Protein AF-A0A0J9T8R4-F1 (afdb_monomer_lite)

Foldsee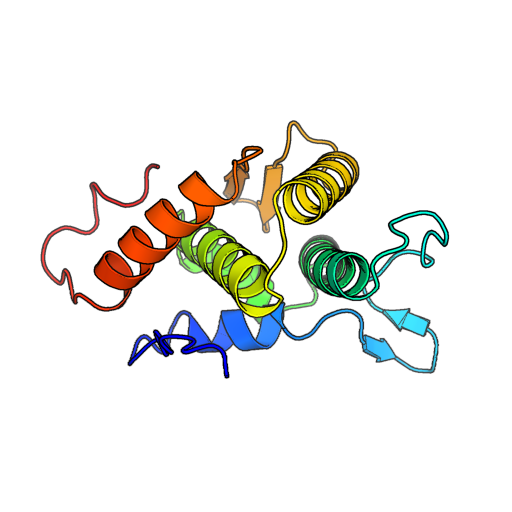k 3Di:
DDPDPPLPPDDDVLLVLVLVLLLPFFDCDVNNRPQADPQPPPLDPDPLLSSNLRSLSSLLSCQVVVVDPSSLCLVVVALVSLVSVLLSSLVSCVVVPDAQVSLQSSQVSQCVVCVPQQWRDGPDHHIRHDDRDGNVVSVVVNVVSSVVSNPPCVDDPDPPRPD

Secondary structure (DSSP, 8-state):
----------S-HHHHHHHHHHH---EEETTEEETS-S--TTS-S-HHHHHHHHHHHHHHHHHHHT--HHHHGGGGGTHHHHHHHHHHHHHHHHHHT--HHHHHHHHHHHHHHH-SSSEEEETTTEEEE-----HHHHHHHHHHHHHHHHS--TT-TTSSTT-

Structure (mmCIF, N/CA/C/O backbone):
data_AF-A0A0J9T8R4-F1
#
_entry.id   AF-A0A0J9T8R4-F1
#
loop_
_atom_site.group_PDB
_atom_site.id
_atom_site.type_symbol
_atom_site.label_atom_id
_atom_site.label_alt_id
_atom_site.label_comp_id
_atom_site.label_asym_id
_atom_site.label_entity_id
_atom_site.label_seq_id
_atom_site.pdbx_PDB_ins_code
_atom_site.Cartn_x
_atom_site.Cartn_y
_atom_site.Cartn_z
_atom_site.occupancy
_atom_site.B_iso_or_equiv
_atom_site.auth_seq_id
_atom_site.auth_comp_id
_atom_site.auth_asym_id
_atom_site.auth_atom_id
_atom_site.pdbx_PDB_model_num
ATOM 1 N N . MET A 1 1 ? -23.347 -15.265 -5.075 1.00 30.41 1 MET A N 1
ATOM 2 C CA . MET A 1 1 ? -22.562 -15.344 -6.324 1.00 30.41 1 MET A CA 1
ATOM 3 C C . MET A 1 1 ? -22.215 -13.913 -6.726 1.00 30.41 1 MET A C 1
ATOM 5 O O . MET A 1 1 ? -23.058 -13.220 -7.278 1.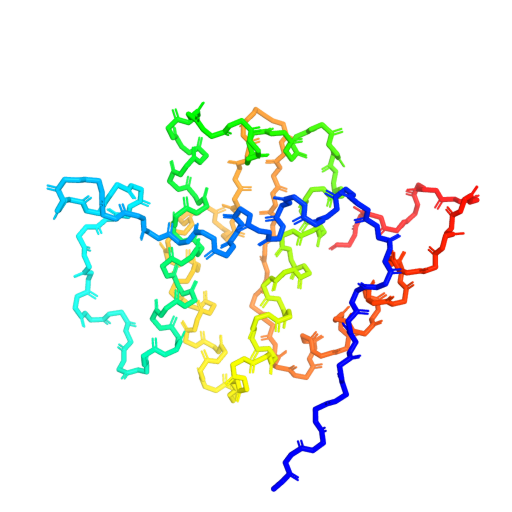00 30.41 1 MET A O 1
ATOM 9 N N . LYS A 1 2 ? -21.058 -13.403 -6.284 1.00 32.62 2 LYS A N 1
ATOM 10 C CA . LYS A 1 2 ? -20.607 -12.041 -6.608 1.00 32.62 2 LYS A CA 1
ATOM 11 C C . LYS A 1 2 ? -19.979 -12.094 -8.000 1.00 32.62 2 LYS A C 1
ATOM 13 O O . LYS A 1 2 ? -18.991 -12.795 -8.188 1.00 32.62 2 LYS A O 1
ATOM 18 N N . HIS A 1 3 ? -20.565 -11.393 -8.966 1.00 28.69 3 HIS A N 1
ATOM 19 C CA . HIS A 1 3 ? -19.907 -11.122 -10.240 1.00 28.69 3 HIS A CA 1
ATOM 20 C C . HIS A 1 3 ? -18.756 -10.144 -9.978 1.00 28.69 3 HIS A C 1
ATOM 22 O O . HIS A 1 3 ? -18.951 -8.932 -9.981 1.00 28.69 3 HIS A O 1
ATOM 28 N N . ILE A 1 4 ? -17.572 -10.677 -9.679 1.00 38.75 4 ILE A N 1
ATOM 29 C CA . ILE A 1 4 ? -16.332 -9.905 -9.667 1.00 38.75 4 ILE A CA 1
ATOM 30 C C . ILE A 1 4 ? -15.885 -9.844 -11.123 1.00 38.75 4 ILE A C 1
ATOM 32 O O . ILE A 1 4 ? -15.525 -10.859 -11.719 1.00 38.75 4 ILE A O 1
ATOM 36 N N . ASN A 1 5 ? -16.000 -8.663 -11.722 1.00 37.97 5 ASN A N 1
ATOM 37 C CA . ASN A 1 5 ? -15.428 -8.403 -13.030 1.00 37.97 5 ASN A CA 1
ATOM 38 C C . ASN A 1 5 ? -13.906 -8.468 -12.848 1.00 37.97 5 ASN A C 1
ATOM 40 O O . ASN A 1 5 ? -13.314 -7.553 -12.280 1.00 37.97 5 ASN A O 1
ATOM 44 N N . TYR A 1 6 ? -13.297 -9.584 -13.250 1.00 42.84 6 TYR A N 1
ATOM 45 C CA . TYR A 1 6 ? -11.850 -9.713 -13.347 1.00 42.84 6 TYR A CA 1
ATOM 46 C C . TYR A 1 6 ? -11.373 -8.724 -14.412 1.00 42.84 6 TYR A C 1
ATOM 48 O O . TYR A 1 6 ? -11.264 -9.066 -15.590 1.00 42.84 6 TYR A O 1
ATOM 56 N N . TYR A 1 7 ? -11.038 -7.500 -14.012 1.00 43.91 7 TYR A N 1
ATOM 57 C CA . TYR A 1 7 ? -10.044 -6.728 -14.748 1.00 43.91 7 TYR A CA 1
ATOM 58 C C . TYR A 1 7 ? -8.682 -7.353 -14.443 1.00 43.91 7 TYR A C 1
ATOM 60 O O . TYR A 1 7 ? -7.844 -6.807 -13.738 1.00 43.91 7 TYR A O 1
ATOM 68 N N . THR A 1 8 ? -8.495 -8.573 -14.955 1.00 53.66 8 THR A N 1
ATOM 69 C CA . THR A 1 8 ? -7.185 -9.183 -15.141 1.00 53.66 8 THR A CA 1
ATOM 70 C C . THR A 1 8 ? -6.415 -8.245 -16.039 1.00 53.66 8 THR A C 1
ATOM 72 O O . THR A 1 8 ? -6.701 -8.158 -17.236 1.00 53.66 8 THR A O 1
ATOM 75 N N . PHE A 1 9 ? -5.477 -7.538 -15.429 1.00 59.38 9 PHE A N 1
ATOM 76 C CA . PHE A 1 9 ? -4.349 -6.914 -16.077 1.00 59.38 9 PHE A CA 1
ATOM 77 C C . PHE A 1 9 ? -3.911 -7.730 -17.305 1.00 59.38 9 PHE A C 1
ATOM 79 O O . PHE A 1 9 ? -3.342 -8.817 -17.184 1.00 59.38 9 PHE A O 1
ATOM 86 N N . LYS A 1 10 ? -4.251 -7.261 -18.508 1.00 54.75 10 LYS A N 1
ATOM 87 C CA . LYS A 1 10 ? -3.908 -7.949 -19.751 1.00 54.75 10 LYS A CA 1
ATOM 88 C C . LYS A 1 10 ? -2.761 -7.174 -20.388 1.00 54.75 10 LYS A C 1
ATOM 90 O O . LYS A 1 10 ? -2.994 -6.302 -21.211 1.00 54.75 10 LYS A O 1
ATOM 95 N N . LYS A 1 11 ? -1.535 -7.622 -20.079 1.00 53.94 11 LYS A N 1
ATOM 96 C CA . LYS A 1 11 ? -0.283 -7.386 -20.831 1.00 53.94 11 LYS A CA 1
ATOM 97 C C . LYS A 1 11 ? 0.484 -6.078 -20.580 1.00 53.94 11 LYS A C 1
ATOM 99 O O . LYS A 1 11 ? 0.796 -5.363 -21.527 1.00 53.94 11 LYS A O 1
ATOM 104 N N . ASN A 1 12 ? 0.958 -5.834 -19.364 1.00 66.00 12 ASN A N 1
ATOM 105 C CA . ASN A 1 12 ? 2.164 -5.013 -19.193 1.00 66.00 12 ASN A CA 1
ATOM 106 C C . ASN A 1 12 ? 3.213 -5.754 -18.307 1.00 66.00 12 ASN A C 1
ATOM 108 O O . ASN A 1 12 ? 3.162 -5.755 -17.077 1.00 66.00 12 ASN A O 1
ATOM 112 N N . PRO A 1 13 ? 4.207 -6.418 -18.922 1.00 69.31 13 PRO A N 1
ATOM 113 C CA . PRO A 1 13 ? 5.163 -7.255 -18.188 1.00 69.31 13 PRO A CA 1
ATOM 114 C C . PRO A 1 13 ? 6.009 -6.466 -17.172 1.00 69.31 13 PRO A C 1
ATOM 116 O O . PRO A 1 13 ? 6.673 -7.057 -16.323 1.00 69.31 13 PRO A O 1
ATOM 119 N N . HIS A 1 14 ? 6.004 -5.127 -17.224 1.00 72.31 14 HIS A N 1
ATOM 120 C CA . HIS A 1 14 ? 6.723 -4.313 -16.251 1.00 72.31 14 HIS A CA 1
ATOM 121 C C . HIS A 1 14 ? 6.051 -4.270 -14.884 1.00 72.31 14 HIS A C 1
ATOM 123 O O . HIS A 1 14 ? 6.785 -4.213 -13.904 1.00 72.31 14 HIS A O 1
ATOM 129 N N . ILE A 1 15 ? 4.715 -4.294 -14.795 1.00 81.44 15 ILE A N 1
ATOM 130 C CA . ILE A 1 15 ? 4.038 -4.293 -13.488 1.00 81.44 15 ILE A CA 1
ATOM 131 C C . ILE A 1 15 ? 3.971 -5.693 -12.880 1.00 81.44 15 ILE A C 1
ATOM 133 O O . ILE A 1 15 ? 3.991 -5.800 -11.665 1.00 81.44 15 ILE A O 1
ATOM 137 N N . GLU A 1 16 ? 3.920 -6.744 -13.705 1.00 83.62 16 GLU A N 1
ATOM 138 C CA . GLU A 1 16 ? 3.735 -8.136 -13.268 1.00 83.62 16 GLU A CA 1
ATOM 139 C C . GLU A 1 16 ? 4.786 -8.537 -12.230 1.00 83.62 16 GLU A C 1
ATOM 141 O O . GLU A 1 16 ? 4.437 -8.891 -11.109 1.00 83.62 16 GLU A O 1
ATOM 146 N N . LYS A 1 17 ? 6.071 -8.308 -12.537 1.00 86.19 17 LYS A N 1
ATOM 147 C CA . LYS A 1 17 ? 7.173 -8.571 -11.597 1.00 86.19 17 LYS A CA 1
ATOM 148 C C . LYS A 1 17 ? 7.031 -7.836 -10.258 1.00 86.19 17 LYS A C 1
ATOM 150 O O . LYS A 1 17 ? 7.460 -8.345 -9.231 1.00 86.19 17 LYS A O 1
ATOM 155 N N . PHE A 1 18 ? 6.475 -6.622 -10.267 1.00 89.56 18 PHE A N 1
ATOM 156 C CA . PHE A 1 18 ? 6.274 -5.845 -9.046 1.00 89.56 18 PHE A CA 1
ATOM 157 C C . PHE A 1 18 ? 5.065 -6.361 -8.284 1.00 89.56 18 PHE A C 1
ATOM 159 O O . PHE A 1 18 ? 5.113 -6.454 -7.070 1.00 89.56 18 PHE A O 1
ATOM 166 N N . TYR A 1 19 ? 4.002 -6.715 -8.999 1.00 90.25 19 TYR A N 1
ATOM 167 C CA . TYR A 1 19 ? 2.779 -7.254 -8.432 1.00 90.25 19 TYR A CA 1
ATOM 168 C C . TYR A 1 19 ? 3.057 -8.560 -7.673 1.00 90.25 19 TYR A C 1
ATOM 170 O O . TYR A 1 19 ? 2.613 -8.709 -6.536 1.00 90.25 19 TYR A O 1
ATOM 178 N N . ASP A 1 20 ? 3.855 -9.454 -8.259 1.00 88.31 20 ASP A N 1
ATOM 179 C CA . ASP A 1 20 ? 4.318 -10.681 -7.602 1.00 88.31 20 ASP A CA 1
ATOM 180 C C . ASP A 1 20 ? 5.133 -10.363 -6.344 1.00 88.31 20 ASP A C 1
ATOM 182 O O . ASP A 1 20 ? 4.855 -10.887 -5.268 1.00 88.31 20 ASP A O 1
ATOM 186 N N . GLU A 1 21 ? 6.088 -9.436 -6.445 1.00 89.38 21 GLU A N 1
ATOM 187 C CA . GLU A 1 21 ? 6.923 -9.038 -5.312 1.00 89.38 21 GLU A CA 1
ATOM 188 C C . GLU A 1 21 ? 6.141 -8.352 -4.182 1.00 89.38 21 GLU A C 1
ATOM 190 O O . GLU A 1 21 ? 6.438 -8.558 -3.009 1.00 89.38 21 GLU A O 1
ATOM 195 N N . PHE A 1 22 ? 5.132 -7.547 -4.509 1.00 91.25 22 PHE A N 1
ATOM 196 C CA . PHE A 1 22 ? 4.260 -6.906 -3.525 1.00 91.25 22 PHE A CA 1
ATOM 197 C C . PHE A 1 22 ? 3.340 -7.918 -2.837 1.00 91.25 22 PHE A C 1
ATOM 199 O O . PHE A 1 22 ? 3.024 -7.775 -1.656 1.00 91.25 22 PHE A O 1
ATOM 206 N N . ASN A 1 23 ? 2.920 -8.959 -3.561 1.00 89.94 23 ASN A N 1
ATOM 207 C CA . ASN A 1 23 ? 2.163 -10.067 -2.988 1.00 89.94 23 ASN A CA 1
ATOM 208 C C . ASN A 1 23 ? 3.021 -10.947 -2.077 1.00 89.94 23 ASN A C 1
ATOM 210 O O . ASN A 1 23 ? 2.478 -11.531 -1.134 1.00 89.94 23 ASN A O 1
ATOM 214 N N . HIS A 1 24 ? 4.336 -11.011 -2.315 1.00 84.69 24 HIS A N 1
ATOM 215 C CA . HIS A 1 24 ? 5.287 -11.566 -1.359 1.00 84.69 24 HIS A CA 1
ATOM 216 C C . HIS A 1 24 ? 5.341 -10.665 -0.118 1.00 84.69 24 HIS A C 1
ATOM 218 O O . HIS A 1 24 ? 6.101 -9.697 -0.041 1.00 84.69 24 HIS A O 1
ATOM 224 N N . GLY A 1 25 ? 4.494 -10.990 0.860 1.00 78.69 25 GLY A N 1
ATOM 225 C CA . GLY A 1 25 ? 4.437 -10.322 2.155 1.00 78.69 25 GLY A CA 1
ATOM 226 C C . GLY A 1 25 ? 5.640 -10.654 3.037 1.00 78.69 25 GLY A C 1
ATOM 227 O O . GLY A 1 25 ? 6.787 -10.668 2.589 1.00 78.69 25 GLY A O 1
ATOM 228 N N . CYS A 1 26 ? 5.384 -10.884 4.319 1.00 74.62 26 CYS A N 1
ATOM 229 C CA . CYS A 1 26 ? 6.404 -11.326 5.259 1.00 74.62 26 CYS A CA 1
ATOM 230 C C . CYS A 1 26 ? 6.780 -12.788 4.979 1.00 74.62 26 CYS A C 1
ATOM 232 O O . CYS A 1 26 ? 5.926 -13.667 5.108 1.00 74.62 26 CYS A O 1
ATOM 234 N N . GLU A 1 27 ? 8.035 -13.075 4.633 1.00 61.53 27 GLU A N 1
ATOM 235 C CA . GLU A 1 27 ? 8.510 -14.459 4.574 1.00 61.53 27 GLU A CA 1
ATOM 236 C C . GLU A 1 27 ? 9.140 -14.854 5.915 1.00 61.53 27 GLU A C 1
ATOM 238 O O . GLU A 1 27 ? 10.047 -14.170 6.402 1.00 61.53 27 GLU A O 1
ATOM 243 N N . PRO A 1 28 ? 8.714 -15.968 6.535 1.00 51.25 28 PRO A N 1
ATOM 244 C CA . PRO A 1 28 ? 9.436 -16.529 7.659 1.00 51.25 28 PRO A CA 1
ATOM 245 C C . PRO A 1 28 ? 10.723 -17.184 7.149 1.00 51.25 28 PRO A C 1
ATOM 247 O O . PRO A 1 28 ? 10.724 -18.338 6.720 1.00 51.25 28 PRO A O 1
ATOM 250 N N . VAL A 1 29 ? 11.847 -16.479 7.236 1.00 47.53 29 VAL A N 1
ATOM 251 C CA . VAL A 1 29 ? 13.164 -17.081 7.026 1.00 47.53 29 VAL A CA 1
ATOM 252 C C . VAL A 1 29 ? 13.607 -17.676 8.358 1.00 47.53 29 VAL A C 1
ATOM 254 O O . VAL A 1 29 ? 13.809 -16.976 9.346 1.00 47.53 29 VAL A O 1
ATOM 257 N N . HIS A 1 30 ? 13.696 -19.007 8.410 1.00 46.72 30 HIS A N 1
ATOM 258 C CA . HIS A 1 30 ? 14.057 -19.756 9.622 1.00 46.72 30 HIS A CA 1
ATOM 259 C C . HIS A 1 30 ? 13.152 -19.477 10.841 1.00 46.72 30 HIS A C 1
ATOM 261 O O . HIS A 1 30 ? 13.614 -19.484 11.979 1.00 46.72 30 HIS A O 1
ATOM 267 N N . GLY A 1 31 ? 11.854 -19.247 10.614 1.00 48.09 31 GLY A N 1
ATOM 268 C CA . GLY A 1 31 ? 10.879 -19.011 11.688 1.00 48.09 31 GLY A CA 1
ATOM 269 C C . GLY A 1 31 ? 10.890 -17.591 12.264 1.00 48.09 31 GLY A C 1
ATOM 270 O O . GLY A 1 31 ? 10.085 -17.297 13.143 1.00 48.09 31 GLY A O 1
ATOM 271 N N . VAL A 1 32 ? 11.746 -16.706 11.746 1.00 50.91 32 VAL A N 1
ATOM 272 C CA . VAL A 1 32 ? 11.691 -15.263 11.990 1.00 50.91 32 VAL A CA 1
ATOM 273 C C . VAL A 1 32 ? 11.087 -14.619 10.754 1.00 50.91 32 VAL A C 1
ATOM 275 O O . VAL A 1 32 ? 11.535 -14.872 9.639 1.00 50.91 32 VAL A O 1
ATOM 278 N N . SER A 1 33 ? 10.054 -13.804 10.944 1.00 57.66 33 SER A N 1
ATOM 279 C CA . SER A 1 33 ? 9.467 -13.012 9.869 1.00 57.66 33 SER A CA 1
ATOM 280 C C . SER A 1 33 ? 10.499 -11.995 9.376 1.00 57.66 33 SER A C 1
ATOM 282 O O . SER A 1 33 ? 10.638 -10.915 9.950 1.00 57.66 33 SER A O 1
ATOM 284 N N . GLN A 1 34 ? 11.266 -12.339 8.342 1.00 59.34 34 GLN A N 1
ATOM 285 C CA . GLN A 1 34 ? 12.176 -11.386 7.730 1.00 59.34 34 GLN A CA 1
ATOM 286 C C . GLN A 1 34 ? 11.313 -10.340 7.019 1.00 59.34 34 GLN A C 1
ATOM 288 O O . GLN A 1 34 ? 10.324 -10.671 6.367 1.00 59.34 34 GLN A O 1
ATOM 293 N N . TYR A 1 35 ? 11.688 -9.072 7.170 1.00 62.59 35 TYR A N 1
ATOM 294 C CA . TYR A 1 35 ? 11.014 -7.919 6.569 1.00 62.59 35 TYR A CA 1
ATOM 295 C C . TYR A 1 35 ? 9.707 -7.444 7.218 1.00 62.59 35 TYR A C 1
ATOM 297 O O . TYR A 1 35 ? 9.080 -6.536 6.679 1.00 62.59 35 TYR A O 1
ATOM 305 N N . CYS A 1 36 ? 9.327 -7.960 8.387 1.00 67.25 36 CYS A N 1
ATOM 306 C CA . CYS A 1 36 ? 8.222 -7.385 9.161 1.00 67.25 36 CYS A CA 1
ATOM 307 C C . CYS A 1 36 ? 8.631 -7.198 10.618 1.00 67.25 36 CYS A C 1
ATOM 309 O O . CYS A 1 36 ? 9.455 -7.956 11.137 1.00 67.25 36 CYS A O 1
ATOM 311 N N . SER A 1 37 ? 8.092 -6.162 11.260 1.00 64.06 37 SER A N 1
ATOM 312 C CA . SER A 1 37 ? 8.249 -5.964 12.702 1.00 64.06 37 SER A CA 1
ATOM 313 C C . SER A 1 37 ? 7.624 -7.139 13.458 1.00 64.06 37 SER A C 1
ATOM 315 O O . SER A 1 37 ? 6.874 -7.932 12.882 1.00 64.06 37 SER A O 1
ATOM 317 N N . GLU A 1 38 ? 7.867 -7.241 14.770 1.00 57.78 38 GLU A N 1
ATOM 318 C CA . GLU A 1 38 ? 7.005 -8.081 15.608 1.00 57.78 38 GLU A CA 1
ATOM 319 C C . GLU A 1 38 ? 5.539 -7.717 15.339 1.00 57.78 38 GLU A C 1
ATOM 321 O O . GLU A 1 38 ? 5.167 -6.541 15.331 1.00 57.78 38 GLU A O 1
ATOM 326 N N . ILE A 1 39 ? 4.734 -8.745 15.054 1.00 54.50 39 ILE A N 1
ATOM 327 C CA . ILE A 1 39 ? 3.302 -8.642 14.780 1.00 54.50 39 ILE A CA 1
ATOM 328 C C . ILE A 1 39 ? 2.678 -7.887 15.952 1.00 54.50 39 ILE A C 1
ATOM 330 O O . ILE A 1 39 ? 2.461 -8.462 17.014 1.00 54.50 39 ILE A O 1
ATOM 334 N N . LEU A 1 40 ? 2.383 -6.602 15.763 1.00 57.34 40 LEU A N 1
ATOM 335 C CA . LEU A 1 40 ? 1.589 -5.841 16.715 1.00 57.34 40 LEU A CA 1
ATOM 336 C C . LEU A 1 40 ? 0.220 -6.542 16.786 1.00 57.34 40 LEU A C 1
ATOM 338 O O . LEU A 1 40 ? -0.578 -6.494 15.847 1.00 57.34 40 LEU A O 1
ATOM 342 N N . GLU A 1 41 ? -0.036 -7.274 17.871 1.00 54.03 41 GLU A N 1
ATOM 343 C CA . GLU A 1 41 ? -1.278 -8.038 18.063 1.00 54.03 41 GLU A CA 1
ATOM 344 C C . GLU A 1 41 ? -2.530 -7.140 17.982 1.00 54.03 41 GLU A C 1
ATOM 346 O O . GLU A 1 41 ? -3.618 -7.629 17.690 1.00 54.03 41 GLU A O 1
ATOM 351 N N . GLU A 1 42 ? -2.355 -5.821 18.116 1.00 60.44 42 GLU A N 1
ATOM 352 C CA . GLU A 1 42 ? -3.395 -4.785 18.115 1.00 60.44 42 GLU A CA 1
ATOM 353 C C . GLU A 1 42 ? -3.651 -4.094 16.756 1.00 60.44 42 GLU A C 1
ATOM 355 O O . GLU A 1 42 ? -4.389 -3.113 16.705 1.00 60.44 42 GLU A O 1
ATOM 360 N N . VAL A 1 43 ? -3.060 -4.551 15.645 1.00 63.69 43 VAL A N 1
ATOM 361 C CA . VAL A 1 43 ? -3.154 -3.841 14.344 1.00 63.69 43 VAL A CA 1
ATOM 362 C C . VAL A 1 43 ? -4.589 -3.783 13.813 1.00 63.69 43 VAL A C 1
ATOM 364 O O . VAL A 1 43 ? -5.077 -2.715 13.468 1.00 63.69 43 VAL A O 1
ATOM 367 N N . SER A 1 44 ? -5.288 -4.914 13.751 1.00 67.00 44 SER A N 1
ATOM 368 C CA . SER A 1 44 ? -6.702 -4.981 13.367 1.00 67.00 44 SER A CA 1
ATOM 369 C C . SER A 1 44 ? -7.289 -6.319 13.805 1.00 67.00 44 SER A C 1
ATOM 371 O O . SER A 1 44 ? -6.582 -7.329 13.856 1.00 67.00 44 SER A O 1
ATOM 373 N N . THR A 1 45 ? -8.588 -6.341 14.096 1.00 73.38 45 THR A N 1
ATOM 374 C CA . THR A 1 45 ? -9.339 -7.581 14.336 1.00 73.38 45 THR A CA 1
ATOM 375 C C . THR A 1 45 ? -9.757 -8.271 13.035 1.00 73.38 45 THR A C 1
ATOM 377 O O . THR A 1 45 ? -10.112 -9.449 13.067 1.00 73.38 45 THR A O 1
ATOM 380 N N . ASN A 1 46 ? -9.695 -7.575 11.893 1.00 88.56 46 ASN A N 1
ATOM 381 C CA . ASN A 1 46 ? -9.954 -8.151 10.578 1.00 88.56 46 ASN A CA 1
ATOM 382 C C . ASN A 1 46 ? -8.667 -8.795 10.020 1.00 88.56 46 ASN A C 1
ATOM 384 O O . ASN A 1 46 ? -7.635 -8.134 9.873 1.00 88.56 46 ASN A O 1
ATOM 388 N N . SER A 1 47 ? -8.733 -10.093 9.705 1.00 87.75 47 SER A N 1
ATOM 389 C CA . SER A 1 47 ? -7.598 -10.876 9.196 1.00 87.75 47 SER A CA 1
ATOM 390 C C . SER A 1 47 ? -7.064 -10.374 7.861 1.00 87.75 47 SER A C 1
ATOM 392 O O . SER A 1 47 ? -5.854 -10.370 7.658 1.00 87.75 47 SER A O 1
ATOM 394 N N . ASP A 1 48 ? -7.947 -9.927 6.975 1.00 91.62 48 ASP A N 1
ATOM 395 C CA . ASP A 1 48 ? -7.608 -9.537 5.610 1.00 91.62 48 ASP A CA 1
ATOM 396 C C . ASP A 1 48 ? -6.971 -8.140 5.604 1.00 91.62 48 ASP A C 1
ATOM 398 O O . ASP A 1 48 ? -5.975 -7.906 4.918 1.00 91.62 48 ASP A O 1
ATOM 402 N N . VAL A 1 49 ? -7.475 -7.223 6.444 1.00 91.88 49 VAL A N 1
ATOM 403 C CA . VAL A 1 49 ? -6.827 -5.923 6.708 1.00 91.88 49 VAL A CA 1
ATOM 404 C C . VAL A 1 49 ? -5.421 -6.144 7.257 1.00 91.88 49 VAL A C 1
ATOM 406 O O . VAL A 1 49 ? -4.470 -5.507 6.801 1.00 91.88 49 VAL A O 1
ATOM 409 N N . LYS A 1 50 ? -5.272 -7.080 8.200 1.00 87.56 50 LYS A N 1
ATOM 410 C CA . LYS A 1 50 ? -3.978 -7.441 8.785 1.00 87.56 50 LYS A CA 1
ATOM 411 C C . LYS A 1 50 ? -3.032 -8.053 7.744 1.00 87.56 50 LYS A C 1
ATOM 413 O O . LYS A 1 50 ? -1.861 -7.685 7.704 1.00 87.56 50 LYS A O 1
ATOM 418 N N . GLU A 1 51 ? -3.524 -8.937 6.879 1.00 88.75 51 GLU A N 1
ATOM 419 C CA . GLU A 1 51 ? -2.730 -9.531 5.798 1.00 88.75 51 GLU A CA 1
ATOM 420 C C . GLU A 1 51 ? -2.217 -8.461 4.824 1.00 88.75 51 GLU A C 1
ATOM 422 O O . GLU A 1 51 ? -1.021 -8.417 4.524 1.00 88.75 51 GLU A O 1
ATOM 427 N N . LEU A 1 52 ? -3.094 -7.566 4.359 1.00 92.56 52 LEU A N 1
ATOM 428 C CA . LEU A 1 52 ? -2.699 -6.508 3.432 1.00 92.56 52 LEU A CA 1
ATOM 429 C C . LEU A 1 52 ? -1.742 -5.505 4.088 1.00 92.56 52 LEU A C 1
ATOM 431 O O . LEU A 1 52 ? -0.764 -5.101 3.460 1.00 92.56 52 LEU A O 1
ATOM 435 N N . TYR A 1 53 ? -1.958 -5.159 5.358 1.00 90.00 53 TYR A N 1
ATOM 436 C CA . TYR A 1 53 ? -1.020 -4.345 6.133 1.00 90.00 53 TYR A CA 1
ATOM 437 C C . TYR A 1 53 ? 0.395 -4.943 6.132 1.00 90.00 53 TYR A C 1
ATOM 439 O O . TYR A 1 53 ? 1.358 -4.238 5.829 1.00 90.00 53 TYR A O 1
ATOM 447 N N . TYR A 1 54 ? 0.532 -6.248 6.379 1.00 87.12 54 TYR A N 1
ATOM 448 C CA . TYR A 1 54 ? 1.837 -6.913 6.389 1.00 87.12 54 TYR A CA 1
ATOM 449 C C . TYR A 1 54 ? 2.520 -6.964 5.025 1.00 87.12 54 TYR A C 1
ATOM 451 O O . TYR A 1 54 ? 3.745 -6.873 4.944 1.00 87.12 54 TYR A O 1
ATOM 459 N N . LYS A 1 55 ? 1.757 -7.061 3.932 1.00 90.75 55 LYS A N 1
ATOM 460 C CA . LYS A 1 55 ? 2.329 -6.940 2.582 1.00 90.75 55 LYS A CA 1
ATOM 461 C C . LYS A 1 55 ? 2.947 -5.558 2.371 1.00 90.75 55 LYS A C 1
ATOM 463 O O . LYS A 1 55 ? 4.071 -5.443 1.890 1.00 90.75 55 LYS A O 1
ATOM 468 N N . ILE A 1 56 ? 2.256 -4.509 2.805 1.00 90.94 56 ILE A N 1
ATOM 469 C CA . ILE A 1 56 ? 2.754 -3.134 2.723 1.00 90.94 56 ILE A CA 1
ATOM 470 C C . ILE A 1 56 ? 3.984 -2.927 3.627 1.00 90.94 56 ILE A C 1
ATOM 472 O O . ILE A 1 56 ? 4.953 -2.282 3.215 1.00 90.94 56 ILE A O 1
ATOM 476 N N . GLU A 1 57 ? 3.970 -3.476 4.841 1.00 87.31 57 GLU A N 1
ATOM 477 C CA . GLU A 1 57 ? 5.120 -3.444 5.749 1.00 87.31 57 GLU A CA 1
ATOM 478 C C . GLU A 1 57 ? 6.339 -4.137 5.134 1.00 87.31 57 GLU A C 1
ATOM 480 O O . GLU A 1 57 ? 7.428 -3.563 5.130 1.00 87.31 57 GLU A O 1
ATOM 485 N N . SER A 1 58 ? 6.146 -5.311 4.529 1.00 88.19 58 SER A N 1
ATOM 486 C CA . SER A 1 58 ? 7.201 -6.038 3.821 1.00 88.19 58 SER A CA 1
ATOM 487 C C . SER A 1 58 ? 7.826 -5.193 2.711 1.00 88.19 58 SER A C 1
ATOM 489 O O . SER A 1 58 ? 9.050 -5.089 2.637 1.00 88.19 58 SER A O 1
ATOM 491 N N . ILE A 1 59 ? 7.018 -4.493 1.905 1.00 89.75 59 ILE A N 1
ATOM 492 C CA . ILE A 1 59 ? 7.511 -3.580 0.857 1.00 89.75 59 ILE A CA 1
ATOM 493 C C . ILE A 1 59 ? 8.400 -2.482 1.451 1.00 89.75 59 ILE A C 1
ATOM 495 O O . ILE A 1 59 ? 9.504 -2.242 0.952 1.00 89.75 59 ILE A O 1
ATOM 499 N N . LYS A 1 60 ? 7.939 -1.821 2.522 1.00 88.06 60 LYS A N 1
ATOM 500 C CA . LYS A 1 60 ? 8.707 -0.769 3.206 1.00 88.06 60 LYS A CA 1
ATOM 501 C C . LYS A 1 60 ? 10.029 -1.322 3.731 1.00 88.06 60 LYS A C 1
ATOM 503 O O . LYS A 1 60 ? 11.081 -0.743 3.486 1.00 88.06 60 LYS A O 1
ATOM 508 N N . THR A 1 61 ? 9.990 -2.453 4.417 1.00 86.38 61 THR A N 1
ATOM 509 C CA . THR A 1 61 ? 11.167 -3.016 5.073 1.00 86.38 61 THR A CA 1
ATOM 510 C C . THR A 1 61 ? 12.174 -3.574 4.066 1.00 86.38 61 THR A C 1
ATOM 512 O O . THR A 1 61 ? 13.373 -3.337 4.203 1.00 86.38 61 THR A O 1
ATOM 515 N N . LYS A 1 62 ? 11.718 -4.255 3.005 1.00 87.25 62 LYS A N 1
ATOM 516 C CA . LYS A 1 62 ? 12.560 -4.685 1.871 1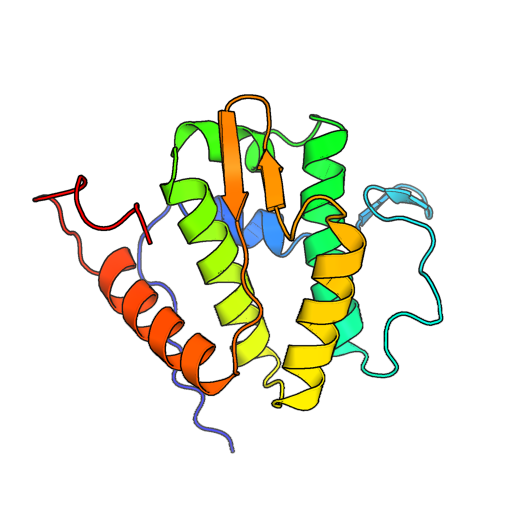.00 87.25 62 LYS A CA 1
ATOM 517 C C . LYS A 1 62 ? 13.302 -3.502 1.249 1.00 87.25 62 LYS A C 1
ATOM 519 O O . LYS A 1 62 ? 14.487 -3.622 0.935 1.00 87.25 62 LYS A O 1
ATOM 524 N N . ASN A 1 63 ? 12.617 -2.367 1.104 1.00 86.75 63 ASN A N 1
ATOM 525 C CA . ASN A 1 63 ? 13.227 -1.121 0.659 1.00 86.75 63 ASN A CA 1
ATOM 526 C C . ASN A 1 63 ? 14.249 -0.575 1.669 1.00 86.75 63 ASN A C 1
ATOM 528 O O . ASN A 1 63 ? 15.365 -0.258 1.270 1.00 86.75 63 ASN A O 1
ATOM 532 N N . ASP A 1 64 ? 13.904 -0.506 2.956 1.00 84.75 64 ASP A N 1
ATOM 533 C CA . ASP A 1 64 ? 14.784 0.037 4.001 1.00 84.75 64 ASP A CA 1
ATOM 534 C C . ASP A 1 64 ? 16.094 -0.763 4.129 1.00 84.75 64 ASP A C 1
ATOM 536 O O . ASP A 1 64 ? 17.160 -0.184 4.333 1.00 84.75 64 ASP A O 1
ATOM 540 N N . PHE A 1 65 ? 16.043 -2.088 3.949 1.00 83.56 65 PHE A N 1
ATOM 541 C CA . PHE A 1 65 ? 17.240 -2.934 3.913 1.00 83.56 65 PHE A CA 1
ATOM 542 C C . PHE A 1 65 ? 18.013 -2.858 2.590 1.00 83.56 65 PHE A C 1
ATOM 544 O O . PHE A 1 65 ? 19.164 -3.287 2.546 1.00 83.56 65 PHE A O 1
ATOM 551 N N . GLY A 1 66 ? 17.396 -2.383 1.504 1.00 79.81 66 GLY A N 1
ATOM 552 C CA . GLY A 1 66 ? 18.018 -2.308 0.178 1.00 79.81 66 GLY A CA 1
ATOM 553 C C . GLY A 1 66 ? 18.442 -3.662 -0.409 1.00 79.81 66 GLY A C 1
ATOM 554 O O . GLY A 1 66 ? 19.263 -3.701 -1.319 1.00 79.81 66 GLY A O 1
ATOM 555 N N . THR A 1 67 ? 17.922 -4.776 0.119 1.00 74.50 67 THR A N 1
ATOM 556 C CA . THR A 1 67 ? 18.323 -6.141 -0.286 1.00 74.50 67 THR A CA 1
ATOM 557 C C . THR A 1 67 ? 17.440 -6.729 -1.379 1.00 74.50 67 THR A C 1
ATOM 559 O O . THR A 1 67 ? 17.794 -7.743 -1.975 1.00 74.50 67 THR A O 1
ATOM 562 N N . ASN A 1 68 ? 16.299 -6.100 -1.663 1.00 86.56 68 ASN A N 1
ATOM 563 C CA . ASN A 1 68 ? 15.379 -6.564 -2.688 1.00 86.56 68 ASN A CA 1
ATOM 564 C C . ASN A 1 68 ? 15.566 -5.769 -3.988 1.00 86.56 68 ASN A C 1
ATOM 566 O O . ASN A 1 68 ? 15.194 -4.592 -4.080 1.00 86.56 68 ASN A O 1
ATOM 570 N N . GLU A 1 69 ? 16.151 -6.417 -4.996 1.00 87.38 69 GLU A N 1
ATOM 571 C CA . GLU A 1 69 ? 16.433 -5.804 -6.300 1.00 87.38 69 GLU A CA 1
ATOM 572 C C . GLU A 1 69 ? 15.154 -5.402 -7.042 1.00 87.38 69 GLU A C 1
ATOM 574 O O . GLU A 1 69 ? 15.131 -4.364 -7.708 1.00 87.38 69 GLU A O 1
ATOM 579 N N . VAL A 1 70 ? 14.069 -6.174 -6.896 1.00 89.75 70 VAL A N 1
ATOM 580 C CA . VAL A 1 70 ? 12.792 -5.875 -7.551 1.00 89.75 70 VAL A CA 1
ATOM 581 C C . VAL A 1 70 ? 12.214 -4.585 -6.982 1.00 89.75 70 VAL A C 1
ATOM 583 O O . VAL A 1 70 ? 12.023 -3.646 -7.752 1.00 89.75 70 VAL A O 1
ATOM 586 N N . ILE A 1 71 ? 12.041 -4.473 -5.661 1.00 89.19 71 ILE A N 1
ATOM 587 C CA . ILE A 1 71 ? 11.574 -3.239 -5.004 1.00 89.19 71 ILE A CA 1
ATOM 588 C C . ILE A 1 71 ? 12.484 -2.053 -5.347 1.00 89.19 71 ILE A C 1
ATOM 590 O O . ILE A 1 71 ? 11.997 -1.001 -5.759 1.00 89.19 71 ILE A O 1
ATOM 594 N N . SER A 1 72 ? 13.806 -2.231 -5.273 1.00 87.06 72 SER A N 1
ATOM 595 C CA . SER A 1 72 ? 14.770 -1.170 -5.602 1.00 87.06 72 SER A CA 1
ATOM 596 C C . SER A 1 72 ? 14.646 -0.696 -7.055 1.00 87.06 72 SER A C 1
ATOM 598 O O . SER A 1 72 ? 14.820 0.492 -7.344 1.00 87.06 72 SER A O 1
ATOM 600 N N . SER A 1 73 ? 14.288 -1.597 -7.976 1.00 89.12 73 SER A N 1
ATOM 601 C CA . SER A 1 73 ? 14.120 -1.275 -9.394 1.00 89.12 73 SER A CA 1
ATOM 602 C C . SER A 1 73 ? 12.914 -0.382 -9.696 1.00 89.12 73 SER A C 1
ATOM 604 O O . SER A 1 73 ? 12.859 0.163 -10.798 1.00 89.12 73 SER A O 1
ATOM 606 N N . LEU A 1 74 ? 11.989 -0.155 -8.749 1.00 88.50 74 LEU A N 1
ATOM 607 C CA . LEU A 1 74 ? 10.901 0.825 -8.911 1.00 88.50 74 LEU A CA 1
ATOM 608 C C . LEU A 1 74 ? 11.436 2.224 -9.236 1.00 88.50 74 LEU A C 1
ATOM 610 O O . LEU A 1 74 ? 10.830 2.935 -10.036 1.00 88.50 74 LEU A O 1
ATOM 614 N N . ASN A 1 75 ? 12.608 2.583 -8.703 1.00 86.06 75 ASN A N 1
ATOM 615 C CA . ASN A 1 75 ? 13.278 3.855 -8.990 1.00 86.06 75 ASN A CA 1
ATOM 616 C C . ASN A 1 75 ? 13.589 4.059 -10.473 1.00 86.06 75 ASN A C 1
ATOM 618 O O . ASN A 1 75 ? 13.582 5.192 -10.953 1.00 86.06 75 ASN A O 1
ATOM 622 N N . ASN A 1 76 ? 13.805 2.974 -11.216 1.00 86.56 76 ASN A N 1
ATOM 623 C CA . ASN A 1 76 ? 14.100 3.033 -12.646 1.00 86.56 76 ASN A CA 1
ATOM 624 C C . ASN A 1 76 ? 12.864 3.410 -13.479 1.00 86.56 76 ASN A C 1
ATOM 626 O O . ASN A 1 76 ? 12.999 3.760 -14.647 1.00 86.56 76 ASN A O 1
ATOM 630 N N . TYR A 1 77 ? 11.668 3.355 -12.885 1.00 83.75 77 TYR A N 1
ATOM 631 C CA . TYR A 1 77 ? 10.402 3.699 -13.532 1.00 83.75 77 TYR A CA 1
ATOM 632 C C . TYR A 1 77 ? 9.910 5.105 -13.164 1.00 83.75 77 TYR A C 1
ATOM 634 O O . TYR A 1 77 ? 8.791 5.469 -13.528 1.00 83.75 77 TYR A O 1
ATOM 642 N N . SER A 1 78 ? 10.731 5.913 -12.477 1.00 82.06 78 SER A N 1
ATOM 643 C CA . SER A 1 78 ? 10.366 7.269 -12.047 1.00 82.06 78 SER A CA 1
ATOM 644 C C . SER A 1 78 ? 9.008 7.264 -11.318 1.00 82.06 78 SER A C 1
ATOM 646 O O . SER A 1 78 ? 8.697 6.329 -10.578 1.00 82.06 7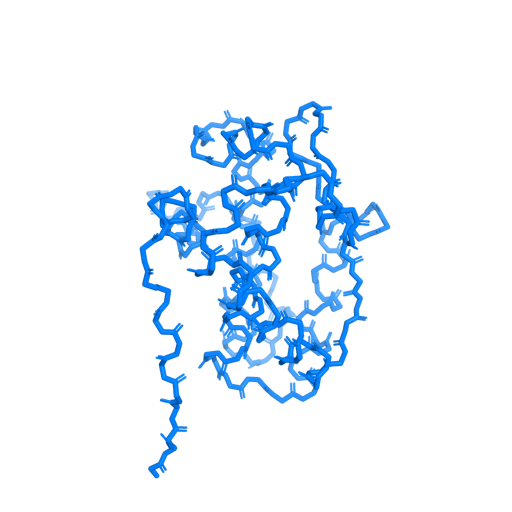8 SER A O 1
ATOM 648 N N . THR A 1 79 ? 8.161 8.268 -11.544 1.00 79.12 79 THR A N 1
ATOM 649 C CA . THR A 1 79 ? 6.822 8.378 -10.949 1.00 79.12 79 THR A CA 1
ATOM 650 C C . THR A 1 79 ? 5.903 7.194 -11.271 1.00 79.12 79 THR A C 1
ATOM 652 O O . THR A 1 79 ? 5.028 6.884 -10.459 1.00 79.12 79 THR A O 1
ATOM 655 N N . LYS A 1 80 ? 6.139 6.447 -12.366 1.00 85.00 80 LYS A N 1
ATOM 656 C CA . LYS A 1 80 ? 5.357 5.237 -12.689 1.00 85.00 80 LYS A CA 1
ATOM 657 C C . LYS A 1 80 ? 5.513 4.143 -11.634 1.00 85.00 80 LYS A C 1
ATOM 659 O O . LYS A 1 80 ? 4.565 3.400 -11.400 1.00 85.00 80 LYS A O 1
ATOM 664 N N . GLY A 1 81 ? 6.662 4.065 -10.954 1.00 88.25 81 GLY A N 1
ATOM 665 C CA . GLY A 1 81 ? 6.858 3.124 -9.847 1.00 88.25 81 GLY A CA 1
ATOM 666 C C . GLY A 1 81 ? 5.828 3.330 -8.728 1.00 88.25 81 GLY A C 1
ATOM 667 O O . GLY A 1 81 ? 5.242 2.370 -8.230 1.00 88.25 81 GLY A O 1
ATOM 668 N N . CYS A 1 82 ? 5.510 4.588 -8.404 1.00 90.69 82 CYS A N 1
ATOM 669 C CA . CYS A 1 82 ? 4.450 4.903 -7.446 1.00 90.69 82 CYS A CA 1
ATOM 670 C C . CYS A 1 82 ? 3.057 4.567 -7.983 1.00 90.69 82 CYS A C 1
ATOM 672 O O . CYS A 1 82 ? 2.211 4.108 -7.217 1.00 90.69 82 CYS A O 1
ATOM 674 N N . THR A 1 83 ? 2.810 4.765 -9.282 1.00 90.31 83 THR A N 1
ATOM 675 C CA . THR A 1 83 ? 1.557 4.345 -9.928 1.00 90.31 83 THR A CA 1
ATOM 676 C C . THR A 1 83 ? 1.352 2.839 -9.798 1.00 90.31 83 THR A C 1
ATOM 678 O O . THR A 1 83 ? 0.256 2.415 -9.452 1.00 90.31 83 THR A O 1
ATOM 681 N N . TYR A 1 84 ? 2.397 2.032 -9.997 1.00 91.06 84 TYR A N 1
ATOM 682 C CA . TYR A 1 84 ? 2.323 0.577 -9.855 1.00 91.06 84 TYR A CA 1
ATOM 683 C C . TYR A 1 84 ? 1.986 0.146 -8.426 1.00 91.06 84 TYR A C 1
ATOM 685 O O . TYR A 1 84 ? 1.105 -0.690 -8.236 1.00 91.06 84 TYR A O 1
ATOM 693 N N . LEU A 1 85 ? 2.619 0.761 -7.423 1.00 92.12 85 LEU A N 1
ATOM 694 C CA . LEU A 1 85 ? 2.331 0.478 -6.016 1.00 92.12 85 LEU A CA 1
ATOM 695 C C . LEU A 1 85 ? 0.905 0.897 -5.615 1.00 92.12 85 LEU A C 1
ATOM 697 O O . LEU A 1 85 ? 0.195 0.121 -4.978 1.00 92.12 85 LEU A O 1
ATOM 701 N N . LYS A 1 86 ? 0.454 2.096 -6.023 1.00 93.31 86 LYS A N 1
ATOM 702 C CA . LYS A 1 86 ? -0.930 2.560 -5.798 1.00 93.31 86 LYS A CA 1
ATOM 703 C C . LYS A 1 86 ? -1.941 1.632 -6.481 1.00 93.31 86 LYS A C 1
ATOM 705 O O . LYS A 1 86 ? -2.936 1.259 -5.870 1.00 93.31 86 LYS A O 1
ATOM 710 N N . TYR A 1 87 ? -1.677 1.248 -7.731 1.00 92.12 87 TYR A N 1
ATOM 711 C CA . TYR A 1 87 ? -2.527 0.336 -8.493 1.00 92.12 87 TYR A CA 1
ATOM 712 C C . TYR A 1 87 ? -2.686 -1.013 -7.795 1.00 92.12 87 TYR A C 1
ATOM 714 O O . TYR A 1 87 ? -3.817 -1.446 -7.585 1.00 92.12 87 TYR A O 1
ATOM 722 N N . TRP A 1 88 ? -1.570 -1.640 -7.405 1.00 94.06 88 TRP A N 1
ATOM 723 C CA . TRP A 1 88 ? -1.579 -2.910 -6.681 1.00 94.06 88 TRP A CA 1
ATOM 724 C C . TRP A 1 88 ? -2.400 -2.812 -5.397 1.00 94.06 88 TRP A C 1
ATOM 726 O O . TRP A 1 88 ? -3.315 -3.603 -5.200 1.00 94.06 88 TRP A O 1
ATOM 736 N N . LEU A 1 89 ? -2.157 -1.795 -4.569 1.00 94.75 89 LEU A N 1
ATOM 737 C CA . LEU A 1 89 ? -2.893 -1.625 -3.321 1.00 94.75 89 LEU A CA 1
ATOM 738 C C . LEU A 1 89 ? -4.407 -1.522 -3.546 1.00 94.75 89 LEU A C 1
ATOM 740 O O . LEU A 1 89 ? -5.183 -2.182 -2.860 1.00 94.75 89 LEU A O 1
ATOM 744 N N . TYR A 1 90 ? -4.836 -0.678 -4.485 1.00 95.38 90 TYR A N 1
ATOM 745 C CA . TYR A 1 90 ? -6.259 -0.472 -4.762 1.00 95.38 90 TYR A CA 1
ATOM 746 C C . TYR A 1 90 ? -6.916 -1.740 -5.303 1.00 95.38 90 TYR A C 1
ATOM 748 O O . TYR A 1 90 ? -8.055 -2.043 -4.950 1.00 95.38 90 TYR A O 1
ATOM 756 N N . ASP A 1 91 ? -6.186 -2.505 -6.112 1.00 93.56 91 ASP A N 1
ATOM 757 C CA . ASP A 1 91 ? -6.623 -3.813 -6.582 1.00 93.56 91 ASP A CA 1
ATOM 758 C C . ASP A 1 91 ? -6.785 -4.810 -5.426 1.00 93.56 91 ASP A C 1
ATOM 760 O O . ASP A 1 91 ? -7.801 -5.501 -5.363 1.00 93.56 91 ASP A O 1
ATOM 764 N N . GLN A 1 92 ? -5.854 -4.833 -4.464 1.00 95.00 92 GLN A N 1
ATOM 765 C CA . GLN A 1 92 ? -5.957 -5.672 -3.267 1.00 95.00 92 GLN A CA 1
ATOM 766 C C . GLN A 1 92 ? -7.166 -5.281 -2.403 1.00 95.00 92 GLN A C 1
ATOM 768 O O . GLN A 1 92 ? -7.976 -6.149 -2.088 1.00 95.00 92 GLN A O 1
ATOM 773 N N . ILE A 1 93 ? -7.360 -3.991 -2.092 1.00 95.88 93 ILE A N 1
ATOM 774 C CA . ILE A 1 93 ? -8.520 -3.495 -1.316 1.00 95.88 93 ILE A CA 1
ATOM 775 C C . ILE A 1 93 ? -9.844 -3.956 -1.950 1.00 95.88 93 ILE A C 1
ATOM 777 O O . ILE A 1 93 ? -10.754 -4.424 -1.262 1.00 95.88 93 ILE A O 1
ATOM 781 N N . ILE A 1 94 ? -9.953 -3.856 -3.279 1.00 95.12 94 ILE A N 1
ATOM 782 C CA . ILE A 1 94 ? -11.146 -4.283 -4.023 1.00 95.12 94 ILE A CA 1
ATOM 783 C C . ILE A 1 94 ? -11.283 -5.811 -4.029 1.00 95.12 94 ILE A C 1
ATOM 785 O O . ILE A 1 94 ? -12.398 -6.315 -3.887 1.00 95.12 94 ILE A O 1
ATOM 789 N N . THR A 1 95 ? -10.176 -6.541 -4.175 1.00 92.81 95 THR A N 1
ATOM 790 C CA . THR A 1 95 ? -10.147 -8.010 -4.260 1.00 92.81 95 THR A CA 1
ATOM 791 C C . THR A 1 95 ? -10.513 -8.672 -2.936 1.00 92.81 95 THR A C 1
ATOM 793 O O . THR A 1 95 ? -11.350 -9.575 -2.931 1.00 92.81 95 THR A O 1
ATOM 796 N N . TYR A 1 96 ? -9.971 -8.187 -1.815 1.00 93.44 96 TYR A N 1
ATOM 797 C CA . TYR A 1 96 ? -10.398 -8.610 -0.477 1.00 93.44 96 TYR A CA 1
ATOM 798 C C . TYR A 1 96 ? -11.841 -8.186 -0.166 1.00 93.44 96 TYR A C 1
ATOM 800 O O . TYR A 1 96 ? -12.497 -8.760 0.698 1.00 93.44 96 TYR A O 1
ATOM 808 N N . GLY A 1 97 ? -12.381 -7.219 -0.911 1.00 95.19 97 GLY A N 1
ATOM 809 C CA . GLY A 1 97 ? -13.770 -6.799 -0.787 1.00 95.19 97 GLY A CA 1
ATOM 810 C C . GLY A 1 97 ? -14.028 -5.950 0.451 1.00 95.19 97 GLY A C 1
ATOM 811 O O . GLY A 1 97 ? -15.123 -6.045 1.011 1.00 95.19 97 GLY A O 1
ATOM 812 N N . PHE A 1 98 ? -13.049 -5.129 0.842 1.00 95.75 98 PHE A N 1
ATOM 813 C CA . PHE A 1 98 ? -13.148 -4.251 2.004 1.00 95.75 98 PHE A CA 1
ATOM 814 C C . PHE A 1 98 ? -14.348 -3.311 1.903 1.00 95.75 98 PHE A C 1
ATOM 816 O O . PHE A 1 98 ? -14.707 -2.820 0.826 1.00 95.75 98 PHE A O 1
ATOM 823 N N . ASN A 1 99 ? -14.965 -3.050 3.049 1.00 96.00 99 ASN A N 1
ATOM 824 C CA . ASN A 1 99 ? -15.924 -1.970 3.235 1.00 96.00 99 ASN A CA 1
ATOM 825 C C . ASN A 1 99 ? -15.211 -0.653 3.612 1.00 96.00 99 ASN A C 1
ATOM 827 O O . ASN A 1 99 ? -13.983 -0.594 3.673 1.00 96.00 99 ASN A O 1
ATOM 831 N N . GLU A 1 100 ? -15.977 0.421 3.830 1.00 95.56 100 GLU A N 1
ATOM 832 C CA . GLU A 1 100 ? -15.414 1.744 4.140 1.00 95.56 100 GLU A CA 1
ATOM 833 C C . GLU A 1 100 ? -14.584 1.734 5.433 1.00 95.56 100 GLU A C 1
ATOM 835 O O . GLU A 1 100 ? -13.482 2.270 5.445 1.00 95.56 100 GLU A O 1
ATOM 840 N N . THR A 1 101 ? -15.070 1.066 6.484 1.00 94.62 101 THR A N 1
ATOM 841 C CA . THR A 1 101 ? -14.379 0.959 7.777 1.00 94.62 101 THR A CA 1
ATOM 842 C C . THR A 1 101 ? -13.072 0.185 7.647 1.00 94.62 101 THR A C 1
ATOM 844 O O . THR A 1 101 ? -12.036 0.664 8.081 1.00 94.62 101 THR A O 1
ATOM 847 N N . GLU A 1 102 ? -13.083 -0.969 6.979 1.00 95.44 102 GLU A N 1
ATOM 848 C CA . GLU A 1 102 ? -11.869 -1.775 6.759 1.00 95.44 102 GLU A CA 1
ATOM 849 C C . GLU A 1 102 ? -10.835 -1.036 5.897 1.00 95.44 102 GLU A C 1
ATOM 851 O O . GLU A 1 102 ? -9.628 -1.140 6.118 1.00 95.44 102 GLU A O 1
ATOM 856 N N . THR A 1 103 ? -11.313 -0.261 4.921 1.00 95.44 103 THR A N 1
ATOM 857 C CA . THR A 1 103 ? -10.470 0.585 4.071 1.00 95.44 103 THR A CA 1
ATOM 858 C C . THR A 1 103 ? -9.827 1.709 4.884 1.00 95.44 103 THR A C 1
ATOM 860 O O . THR A 1 103 ? -8.618 1.920 4.790 1.00 95.44 103 THR A O 1
ATOM 863 N N . GLU A 1 104 ? -10.614 2.414 5.698 1.00 93.25 104 GLU A N 1
ATOM 864 C CA . GLU A 1 104 ? -10.135 3.472 6.590 1.00 93.25 104 GLU A CA 1
ATOM 865 C C . GLU A 1 104 ? -9.129 2.928 7.613 1.00 93.25 104 GLU A C 1
ATOM 867 O O . GLU A 1 104 ? -8.053 3.506 7.782 1.00 93.25 104 GLU A O 1
ATOM 872 N N . ASP A 1 105 ? -9.421 1.775 8.217 1.00 92.12 105 ASP A N 1
ATOM 873 C CA . ASP A 1 105 ? -8.524 1.086 9.143 1.00 92.12 105 ASP A CA 1
ATOM 874 C C . ASP A 1 105 ? -7.171 0.783 8.486 1.00 92.12 105 ASP A C 1
ATOM 876 O O . ASP A 1 105 ? -6.126 1.114 9.052 1.00 92.12 105 ASP A O 1
ATOM 880 N N . LEU A 1 106 ? -7.162 0.234 7.264 1.00 93.25 106 LEU A N 1
ATOM 881 C CA . LEU A 1 106 ? -5.926 -0.020 6.519 1.00 93.25 106 LEU A CA 1
ATOM 882 C C . LEU A 1 106 ? -5.116 1.266 6.292 1.00 93.25 106 LEU A C 1
ATOM 884 O O . LEU A 1 106 ? -3.909 1.283 6.550 1.00 93.25 106 LEU A O 1
ATOM 888 N N . PHE A 1 107 ? -5.747 2.342 5.805 1.00 92.00 107 PHE A N 1
ATOM 889 C CA . PHE A 1 107 ? -5.041 3.602 5.551 1.00 92.00 107 PHE A CA 1
ATOM 890 C C . PHE A 1 107 ? -4.488 4.215 6.839 1.00 92.00 107 PHE A C 1
ATOM 892 O O . PHE A 1 107 ? -3.350 4.681 6.833 1.00 92.00 107 PHE A O 1
ATOM 899 N N . ASN A 1 108 ? -5.236 4.159 7.941 1.00 89.00 108 ASN A N 1
ATOM 900 C CA . ASN A 1 108 ? -4.793 4.651 9.245 1.00 89.00 108 ASN A CA 1
ATOM 901 C C . ASN A 1 108 ? -3.571 3.881 9.762 1.00 89.00 108 ASN A C 1
ATOM 903 O O . ASN A 1 108 ? -2.622 4.474 10.281 1.00 89.00 108 ASN A O 1
ATOM 907 N N . LEU A 1 109 ? -3.567 2.554 9.617 1.00 88.25 109 LEU A N 1
ATOM 908 C CA . LEU A 1 109 ? -2.421 1.718 9.978 1.00 88.25 109 LEU A CA 1
ATOM 909 C C . LEU A 1 109 ? -1.204 2.025 9.112 1.00 88.25 109 LEU A C 1
ATOM 911 O O . LEU A 1 109 ? -0.084 2.145 9.614 1.00 88.25 109 LEU A O 1
ATOM 915 N N . TRP A 1 110 ? -1.422 2.191 7.813 1.00 88.25 110 TRP A N 1
ATOM 916 C CA . TRP A 1 110 ? -0.342 2.477 6.888 1.00 88.25 110 TRP A CA 1
ATOM 917 C C . TRP A 1 110 ? 0.247 3.879 7.084 1.00 88.25 110 TRP A C 1
ATOM 919 O O . TRP A 1 110 ? 1.469 4.044 7.067 1.00 88.25 110 TRP A O 1
ATOM 929 N N . GLU A 1 111 ? -0.585 4.887 7.342 1.00 87.25 111 GLU A N 1
ATOM 930 C CA . GLU A 1 111 ? -0.133 6.242 7.660 1.00 87.25 111 GLU A CA 1
ATOM 931 C C . GLU A 1 111 ? 0.771 6.239 8.901 1.00 87.25 111 GLU A C 1
ATOM 933 O O . GLU A 1 111 ? 1.882 6.784 8.863 1.00 87.25 111 GLU A O 1
ATOM 938 N N . LYS A 1 112 ? 0.341 5.545 9.966 1.00 85.94 112 LYS A N 1
ATOM 939 C CA . LYS A 1 112 ? 1.135 5.352 11.189 1.00 85.94 112 LYS A CA 1
ATOM 940 C C . LYS A 1 112 ? 2.458 4.644 10.924 1.00 85.94 112 LYS A C 1
ATOM 942 O O . LYS A 1 112 ? 3.442 4.970 11.579 1.00 85.94 112 LYS A O 1
ATOM 947 N N . MET A 1 113 ? 2.500 3.696 9.988 1.00 85.88 113 MET A N 1
ATOM 948 C CA . MET A 1 113 ? 3.721 2.969 9.629 1.00 85.88 113 MET A CA 1
ATOM 949 C C . MET A 1 113 ? 4.706 3.825 8.818 1.00 85.88 113 MET A C 1
ATOM 951 O O . MET A 1 113 ? 5.919 3.683 8.969 1.00 85.88 113 MET A O 1
ATOM 955 N N . LEU A 1 114 ? 4.218 4.712 7.945 1.00 82.81 114 LEU A N 1
ATOM 956 C CA . LEU A 1 114 ? 5.083 5.504 7.065 1.00 82.81 114 LEU A CA 1
ATOM 957 C C . LEU A 1 114 ? 5.700 6.741 7.736 1.00 82.81 114 LEU A C 1
ATOM 959 O O . LEU A 1 114 ? 6.675 7.262 7.199 1.00 82.81 114 LEU A O 1
ATOM 963 N N . GLN A 1 115 ? 5.159 7.214 8.868 1.00 69.38 115 GLN A N 1
ATOM 964 C CA . GLN A 1 115 ? 5.689 8.264 9.775 1.00 69.38 115 GLN A CA 1
ATOM 965 C C . GLN A 1 115 ? 6.232 9.573 9.134 1.00 69.38 115 GLN A C 1
ATOM 967 O O . GLN A 1 115 ? 6.781 10.421 9.826 1.00 69.38 115 GLN A O 1
ATOM 972 N N . ASN A 1 116 ? 6.008 9.811 7.834 1.00 64.50 116 ASN A N 1
ATOM 973 C CA . ASN A 1 116 ? 6.613 10.890 7.038 1.00 64.50 116 ASN A CA 1
ATOM 974 C C . ASN A 1 116 ? 5.587 11.670 6.196 1.00 64.50 116 ASN A C 1
ATOM 976 O O . ASN A 1 116 ? 5.822 11.965 5.020 1.00 64.50 116 ASN A O 1
ATOM 980 N N . ASN A 1 117 ? 4.444 12.036 6.781 1.00 78.69 117 ASN A N 1
ATOM 981 C CA . ASN A 1 117 ? 3.303 12.629 6.058 1.00 78.69 117 ASN A CA 1
ATOM 982 C C . ASN A 1 117 ? 2.755 11.693 4.970 1.00 78.69 117 ASN A C 1
ATOM 984 O O . ASN A 1 117 ? 2.541 12.109 3.830 1.00 78.69 117 ASN A O 1
ATOM 988 N N . PHE A 1 118 ? 2.614 10.418 5.328 1.00 85.06 118 PHE A N 1
ATOM 989 C CA . PHE A 1 118 ? 2.097 9.370 4.462 1.00 85.06 118 PHE A CA 1
ATOM 990 C C . PHE A 1 118 ? 2.894 9.172 3.155 1.00 85.06 118 PHE A C 1
ATOM 992 O O . PHE A 1 118 ? 2.346 9.123 2.051 1.00 85.06 118 PHE A O 1
ATOM 999 N N . LYS A 1 119 ? 4.226 9.090 3.276 1.00 88.25 119 LYS A N 1
ATOM 1000 C CA . LYS A 1 119 ? 5.143 8.925 2.140 1.00 88.25 119 LYS A CA 1
ATOM 1001 C C . LYS A 1 119 ? 6.012 7.689 2.293 1.00 88.25 119 LYS A C 1
ATOM 1003 O O . LYS A 1 119 ? 6.592 7.482 3.354 1.00 88.25 119 LYS A O 1
ATOM 1008 N N . LEU A 1 120 ? 6.162 6.939 1.207 1.00 87.31 120 LEU A N 1
ATOM 1009 C CA . LEU A 1 120 ? 7.170 5.894 1.066 1.00 87.31 120 LEU A CA 1
ATOM 1010 C C . LEU A 1 120 ? 8.295 6.414 0.170 1.00 87.31 120 LEU A C 1
ATOM 1012 O O . LEU A 1 120 ? 8.045 6.818 -0.966 1.00 87.31 120 LEU A O 1
ATOM 1016 N N . ILE A 1 121 ? 9.520 6.419 0.686 1.00 86.94 121 ILE A N 1
ATOM 1017 C CA . ILE A 1 121 ? 10.711 6.811 -0.071 1.00 86.94 121 ILE A CA 1
ATOM 1018 C C . ILE A 1 121 ? 11.413 5.532 -0.505 1.00 86.94 121 ILE A C 1
ATOM 1020 O O . ILE A 1 121 ? 11.834 4.759 0.349 1.00 86.94 121 ILE A O 1
ATOM 1024 N N . ILE A 1 122 ? 11.520 5.312 -1.812 1.00 84.38 122 ILE A N 1
ATOM 1025 C CA . ILE A 1 122 ? 12.182 4.145 -2.387 1.00 84.38 122 ILE A CA 1
ATOM 1026 C C . ILE A 1 122 ? 13.551 4.570 -2.920 1.00 84.38 122 ILE A C 1
ATOM 1028 O O . ILE A 1 122 ? 13.667 5.500 -3.721 1.00 84.38 122 ILE A O 1
ATOM 1032 N N . GLY A 1 123 ? 14.611 3.907 -2.451 1.00 77.06 123 GLY A N 1
ATOM 1033 C CA . GLY A 1 123 ? 16.005 4.325 -2.653 1.00 77.06 123 GLY A CA 1
ATOM 1034 C C . GLY A 1 123 ? 16.230 5.834 -2.459 1.00 77.06 123 GLY A C 1
ATOM 1035 O O . GLY A 1 123 ? 15.786 6.403 -1.468 1.00 77.06 123 GLY A O 1
ATOM 1036 N N . GLN A 1 124 ? 16.946 6.487 -3.384 1.00 71.00 124 GLN A N 1
ATOM 1037 C CA . GLN A 1 124 ? 17.343 7.897 -3.213 1.00 71.00 124 GLN A CA 1
ATOM 1038 C C . GLN A 1 124 ? 16.375 8.916 -3.835 1.00 71.00 124 GLN A C 1
ATOM 1040 O O . GLN A 1 124 ? 16.353 10.063 -3.396 1.00 71.00 124 GLN A O 1
ATOM 1045 N N . ASN A 1 125 ? 15.583 8.528 -4.844 1.00 77.94 125 ASN A N 1
ATOM 1046 C CA . ASN A 1 125 ? 14.945 9.503 -5.742 1.00 77.94 125 ASN A CA 1
ATOM 1047 C C . ASN A 1 125 ? 13.431 9.335 -5.924 1.00 77.94 125 ASN A C 1
ATOM 1049 O O . ASN A 1 125 ? 12.796 10.244 -6.459 1.00 77.94 125 ASN A O 1
ATOM 1053 N N . LEU A 1 126 ? 12.826 8.220 -5.499 1.00 87.12 126 LEU A N 1
ATOM 1054 C CA . LEU A 1 126 ? 11.386 8.021 -5.657 1.00 87.12 126 LEU A CA 1
ATOM 1055 C C . LEU A 1 126 ? 10.670 8.270 -4.337 1.00 87.12 126 LEU A C 1
ATOM 1057 O O . LEU A 1 126 ? 10.879 7.569 -3.355 1.00 87.12 126 LEU A O 1
ATOM 1061 N N . THR A 1 127 ? 9.792 9.268 -4.311 1.00 90.38 127 THR A N 1
ATOM 1062 C CA . THR A 1 127 ? 8.926 9.540 -3.160 1.00 90.38 127 THR A CA 1
ATOM 1063 C C . THR A 1 127 ? 7.476 9.328 -3.562 1.00 90.38 127 THR A C 1
ATOM 1065 O O . THR A 1 127 ? 6.886 10.161 -4.250 1.00 90.38 127 THR A O 1
ATOM 1068 N N . CYS A 1 128 ?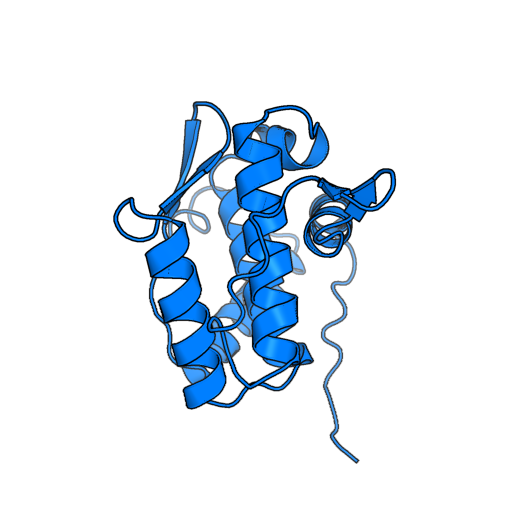 6.881 8.236 -3.095 1.00 90.19 128 CYS A N 1
ATOM 1069 C CA . CYS A 1 128 ? 5.470 7.943 -3.288 1.00 90.19 128 CYS A CA 1
ATOM 1070 C C . CYS A 1 128 ? 4.658 8.568 -2.161 1.00 90.19 128 CYS A C 1
ATOM 1072 O O . CYS A 1 128 ? 4.805 8.189 -1.002 1.00 90.19 128 CYS A O 1
ATOM 1074 N N . LYS A 1 129 ? 3.807 9.538 -2.502 1.00 90.31 129 LYS A N 1
ATOM 1075 C CA . LYS A 1 129 ? 2.856 10.140 -1.563 1.00 90.31 129 LYS A CA 1
ATOM 1076 C C . LYS A 1 129 ? 1.518 9.423 -1.661 1.00 90.31 129 LYS A C 1
ATOM 1078 O O . LYS A 1 129 ? 1.022 9.192 -2.769 1.00 90.31 129 LYS A O 1
ATOM 1083 N N . PHE A 1 130 ? 0.943 9.123 -0.508 1.00 88.62 130 PHE A N 1
ATOM 1084 C CA . PHE A 1 130 ? -0.377 8.531 -0.386 1.00 88.62 130 PHE A CA 1
ATOM 1085 C C . PHE A 1 130 ? -1.334 9.510 0.280 1.00 88.62 130 PHE A C 1
ATOM 1087 O O . PHE A 1 130 ? -0.936 10.442 0.981 1.00 88.62 130 PHE A O 1
ATOM 1094 N N . HIS A 1 131 ? -2.612 9.289 0.013 1.00 88.06 131 HIS A N 1
ATOM 1095 C CA . HIS 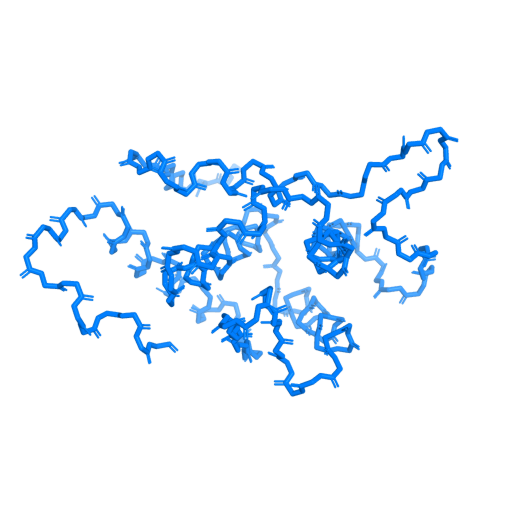A 1 131 ? -3.716 10.020 0.603 1.00 88.06 131 HIS A CA 1
ATOM 1096 C C . HIS A 1 131 ? -4.717 8.998 1.119 1.00 88.06 131 HIS A C 1
ATOM 1098 O O . HIS A 1 131 ? -4.886 7.941 0.507 1.00 88.06 131 HIS A O 1
ATOM 1104 N N . ILE A 1 132 ? -5.373 9.322 2.228 1.00 87.12 132 ILE A N 1
ATOM 1105 C CA . ILE A 1 132 ? -6.525 8.559 2.699 1.00 87.12 132 ILE A CA 1
ATOM 1106 C C . ILE A 1 132 ? -7.647 8.778 1.681 1.00 87.12 132 ILE A C 1
ATOM 1108 O O . ILE A 1 132 ? -8.000 9.920 1.378 1.00 87.12 132 ILE A O 1
ATOM 1112 N N . LEU A 1 133 ? -8.164 7.689 1.119 1.00 92.25 133 LEU A N 1
ATOM 1113 C CA . LEU A 1 133 ? -9.201 7.713 0.092 1.00 92.25 133 LEU A CA 1
ATOM 1114 C C . LEU A 1 133 ? -10.416 6.928 0.560 1.00 92.25 133 LEU A C 1
ATOM 1116 O O . LEU A 1 133 ? -10.284 5.879 1.189 1.00 92.25 133 LEU A O 1
ATOM 1120 N N . LYS A 1 134 ? -11.596 7.409 0.172 1.00 94.94 134 LYS A N 1
ATOM 1121 C CA . LYS A 1 134 ? -12.839 6.652 0.321 1.00 94.94 134 LYS A CA 1
ATOM 1122 C C . LYS A 1 134 ? -12.851 5.469 -0.636 1.00 94.94 134 LYS A C 1
ATOM 1124 O O . LYS A 1 134 ? -12.287 5.551 -1.733 1.00 94.94 134 LYS A O 1
ATOM 1129 N N . LEU A 1 135 ? -13.558 4.394 -0.289 1.00 96.00 135 LEU A N 1
ATOM 1130 C CA . LEU A 1 135 ? -13.609 3.190 -1.127 1.00 96.00 135 LEU A CA 1
ATOM 1131 C C . LEU A 1 135 ? -14.164 3.478 -2.531 1.00 96.00 135 LEU A C 1
ATOM 1133 O O . LEU A 1 135 ? -13.751 2.863 -3.515 1.00 96.00 135 LEU A O 1
ATOM 1137 N N . GLU A 1 136 ? -15.109 4.413 -2.645 1.00 95.38 136 GLU A N 1
ATOM 1138 C CA . GLU A 1 136 ? -15.650 4.832 -3.941 1.00 95.38 136 GLU A CA 1
ATOM 1139 C C . GLU A 1 136 ? -14.579 5.489 -4.828 1.00 95.38 136 GLU A C 1
ATOM 1141 O O . GLU A 1 136 ? -14.509 5.201 -6.026 1.00 95.38 136 GLU A O 1
ATOM 1146 N N . ASP A 1 137 ? -13.712 6.319 -4.247 1.00 96.44 137 ASP A N 1
ATOM 1147 C CA . ASP A 1 137 ? -12.632 6.987 -4.975 1.00 96.44 137 ASP A CA 1
ATOM 1148 C C . ASP A 1 137 ? -11.556 5.986 -5.400 1.00 96.44 137 ASP A C 1
ATOM 1150 O O . ASP A 1 137 ? -11.096 6.028 -6.540 1.00 96.44 137 ASP A O 1
ATOM 1154 N N . ILE A 1 138 ? -11.233 5.014 -4.541 1.00 95.81 138 ILE A N 1
ATOM 1155 C CA . ILE A 1 138 ? -10.338 3.892 -4.870 1.00 95.81 138 ILE A CA 1
ATOM 1156 C C . ILE A 1 138 ? -10.848 3.138 -6.096 1.00 95.81 138 ILE A C 1
ATOM 1158 O O . ILE A 1 138 ? -10.088 2.899 -7.033 1.00 95.81 138 ILE A O 1
ATOM 1162 N N . LYS A 1 139 ? -12.144 2.806 -6.136 1.00 94.38 139 LYS A N 1
ATOM 1163 C CA . LYS A 1 139 ? -12.761 2.117 -7.281 1.00 94.38 139 LYS A CA 1
ATOM 1164 C C . LYS A 1 139 ? -12.671 2.946 -8.562 1.00 94.38 139 LYS A C 1
ATOM 1166 O O . LYS A 1 139 ? -12.339 2.401 -9.612 1.00 94.38 139 LYS A O 1
ATOM 1171 N N . LYS A 1 140 ? -12.928 4.256 -8.488 1.00 95.00 140 LYS A N 1
ATOM 1172 C CA . LYS A 1 140 ? -12.819 5.166 -9.643 1.00 95.00 140 LYS A CA 1
ATOM 1173 C C . LYS A 1 140 ? -11.379 5.279 -10.147 1.00 95.00 140 LYS A C 1
ATOM 1175 O O . LYS A 1 140 ? -11.146 5.158 -11.346 1.00 95.00 140 LYS A O 1
ATOM 1180 N N . ILE A 1 141 ? -10.418 5.471 -9.245 1.00 93.94 141 ILE A N 1
ATOM 1181 C CA . ILE A 1 141 ? -8.996 5.584 -9.592 1.00 93.94 141 ILE A CA 1
ATOM 1182 C C . ILE A 1 141 ? -8.474 4.258 -10.147 1.00 93.94 141 ILE A C 1
ATOM 1184 O O . ILE A 1 141 ? -7.744 4.263 -11.134 1.00 93.94 141 ILE A O 1
ATOM 1188 N N . LYS A 1 142 ? -8.888 3.119 -9.581 1.00 91.00 142 LYS A N 1
ATOM 1189 C CA . LYS A 1 142 ? -8.534 1.800 -10.112 1.00 91.00 142 LYS A CA 1
ATOM 1190 C C . LYS A 1 142 ? -9.023 1.623 -11.545 1.00 91.00 142 LYS A C 1
ATOM 1192 O O . LYS A 1 142 ? -8.228 1.231 -12.386 1.00 91.00 142 LYS A O 1
ATOM 1197 N N . LEU A 1 143 ? -10.274 1.981 -11.844 1.00 90.00 143 LEU A N 1
ATOM 1198 C CA . LEU A 1 143 ? -10.797 1.941 -13.215 1.00 90.00 143 LEU A CA 1
ATOM 1199 C C . LEU A 1 143 ? -10.003 2.846 -14.168 1.00 90.00 143 LEU A C 1
ATOM 1201 O O . LEU A 1 143 ? -9.746 2.465 -15.308 1.00 90.00 143 LEU A O 1
ATOM 1205 N N . LEU A 1 144 ? -9.582 4.028 -13.706 1.00 89.88 144 LEU A N 1
ATOM 1206 C CA . LEU A 1 144 ? -8.717 4.909 -14.488 1.00 89.88 144 LEU A CA 1
ATOM 1207 C C . LEU A 1 144 ? -7.346 4.268 -14.741 1.00 89.88 144 LEU A C 1
ATOM 1209 O O . LEU A 1 144 ? -6.860 4.303 -15.865 1.00 89.88 144 LEU A O 1
ATOM 1213 N N . PHE A 1 145 ? -6.724 3.657 -13.735 1.00 87.94 145 PHE A N 1
ATOM 1214 C CA . PHE A 1 145 ? -5.471 2.932 -13.932 1.00 87.94 145 PHE A CA 1
ATOM 1215 C C . PHE A 1 145 ? -5.637 1.705 -14.828 1.00 87.94 145 PHE A C 1
ATOM 1217 O O . PHE A 1 145 ? -4.768 1.466 -15.657 1.00 87.94 145 PHE A O 1
ATOM 1224 N N . ASP A 1 146 ? -6.742 0.965 -14.720 1.00 85.69 146 ASP A N 1
ATOM 1225 C CA . ASP A 1 146 ? -7.060 -0.140 -15.629 1.00 85.69 146 ASP A CA 1
ATOM 1226 C C . ASP A 1 146 ? -7.117 0.352 -17.072 1.00 85.69 146 ASP A C 1
ATOM 1228 O O . ASP A 1 146 ? -6.578 -0.295 -17.964 1.00 85.69 146 ASP A O 1
ATOM 1232 N N . TYR A 1 147 ? -7.715 1.518 -17.301 1.00 83.31 147 TYR A N 1
ATOM 1233 C CA . TYR A 1 147 ? -7.699 2.157 -18.606 1.00 83.31 147 TYR A CA 1
ATOM 1234 C C . TYR A 1 147 ? -6.268 2.541 -19.023 1.00 83.31 147 TYR A C 1
ATOM 1236 O O . TYR A 1 147 ? -5.785 2.066 -20.041 1.00 83.31 147 TYR A O 1
ATOM 1244 N N . LEU A 1 148 ? -5.544 3.316 -18.212 1.00 81.94 148 LEU A N 1
ATOM 1245 C CA . LEU A 1 148 ? -4.225 3.867 -18.559 1.00 81.94 148 LEU A CA 1
ATOM 1246 C C . LEU A 1 148 ? -3.099 2.829 -18.689 1.00 81.94 148 LEU A C 1
ATOM 1248 O O . LEU A 1 148 ? -2.152 3.054 -19.437 1.00 81.94 148 LEU A O 1
ATOM 1252 N N . LEU A 1 149 ? -3.147 1.739 -17.920 1.00 78.62 149 LEU A N 1
ATOM 1253 C CA . LEU A 1 149 ? -2.114 0.699 -17.917 1.00 78.62 149 LEU A CA 1
ATOM 1254 C C . LEU A 1 149 ? -2.361 -0.380 -18.976 1.00 78.62 149 LEU A C 1
ATOM 1256 O O . LEU A 1 149 ? -1.406 -1.067 -19.342 1.00 78.62 149 LEU A O 1
ATOM 1260 N N . ASN A 1 150 ? -3.607 -0.541 -19.441 1.00 73.31 150 ASN A N 1
ATOM 1261 C CA . ASN A 1 150 ? -3.951 -1.458 -20.532 1.00 73.31 150 ASN A CA 1
ATOM 1262 C C . ASN A 1 150 ? -4.053 -0.751 -21.896 1.00 73.31 150 ASN A C 1
ATOM 1264 O O . ASN A 1 150 ? -3.829 -1.406 -22.914 1.00 73.31 150 ASN A O 1
ATOM 1268 N N . ASP A 1 151 ? -4.358 0.552 -21.952 1.00 63.06 151 ASP A N 1
ATOM 1269 C CA . ASP A 1 151 ? -4.194 1.325 -23.183 1.00 63.06 151 ASP A CA 1
ATOM 1270 C C . ASP A 1 151 ? -2.707 1.625 -23.379 1.00 63.06 151 ASP A C 1
ATOM 1272 O O . ASP A 1 151 ? -2.082 2.368 -22.622 1.00 63.06 151 ASP A O 1
ATOM 1276 N N . ASN A 1 152 ? -2.137 1.059 -24.443 1.00 52.31 152 ASN A N 1
ATOM 1277 C CA . ASN A 1 152 ? -0.849 1.473 -24.985 1.00 52.31 152 ASN A CA 1
ATOM 1278 C C . ASN A 1 152 ? -0.954 2.933 -25.464 1.00 52.31 152 ASN A C 1
ATOM 1280 O O . ASN A 1 152 ? -1.080 3.201 -26.661 1.00 52.31 152 ASN A O 1
ATOM 1284 N N . PHE A 1 153 ? -0.864 3.902 -24.553 1.00 51.47 153 PHE A N 1
ATOM 1285 C CA . PHE A 1 153 ? -0.521 5.276 -24.899 1.00 51.47 153 PHE A CA 1
ATOM 1286 C C . PHE A 1 153 ? 0.958 5.319 -25.297 1.00 51.47 153 PHE A C 1
ATOM 1288 O O . PHE A 1 153 ? 1.775 5.968 -24.653 1.00 51.47 153 PHE A O 1
ATOM 1295 N N . GLU A 1 154 ? 1.302 4.703 -26.429 1.00 47.53 154 GLU A N 1
ATOM 1296 C CA . GLU A 1 154 ? 2.574 4.915 -27.134 1.00 47.53 154 GLU A CA 1
ATOM 1297 C C . GLU A 1 154 ? 2.753 6.377 -27.599 1.00 47.53 154 GLU A C 1
ATOM 1299 O O . GLU A 1 154 ? 3.618 6.664 -28.424 1.00 47.53 154 GLU A O 1
ATOM 1304 N N . LYS A 1 155 ? 1.938 7.332 -27.125 1.00 45.75 155 LYS A N 1
ATOM 1305 C CA . LYS A 1 155 ? 1.917 8.679 -27.688 1.00 45.75 155 LYS A CA 1
ATOM 1306 C C . LYS A 1 155 ? 1.998 9.876 -26.768 1.00 45.75 155 LYS A C 1
ATOM 1308 O O . LYS A 1 155 ? 2.208 10.916 -27.358 1.00 45.75 155 LYS A O 1
ATOM 1313 N N . ASN A 1 156 ? 1.930 9.802 -25.435 1.00 46.59 156 ASN A N 1
ATOM 1314 C CA . ASN A 1 156 ? 2.252 10.966 -24.581 1.00 46.59 156 ASN A CA 1
ATOM 1315 C C . ASN A 1 156 ? 2.483 10.545 -23.117 1.00 46.59 156 ASN A C 1
ATOM 1317 O O . ASN A 1 156 ? 1.578 10.601 -22.290 1.00 46.59 156 ASN A O 1
ATOM 1321 N N . GLU A 1 157 ? 3.707 10.131 -22.781 1.00 51.44 157 GLU A N 1
ATOM 1322 C CA . GLU A 1 157 ? 4.091 9.720 -21.418 1.00 51.44 157 GLU A CA 1
ATOM 1323 C C . GLU A 1 157 ? 4.178 10.877 -20.404 1.00 51.44 157 GLU A C 1
ATOM 1325 O O . GLU A 1 157 ? 4.334 10.622 -19.216 1.00 51.44 157 GLU A O 1
ATOM 1330 N N . HIS A 1 158 ? 4.092 12.141 -20.824 1.00 50.41 158 HIS A N 1
ATOM 1331 C CA . HIS A 1 158 ? 4.480 13.268 -19.966 1.00 50.41 158 HIS A CA 1
ATOM 1332 C C . HIS A 1 158 ? 3.379 13.826 -19.043 1.00 50.41 158 HIS A C 1
ATOM 1334 O O . HIS A 1 158 ? 3.717 14.416 -18.017 1.00 50.41 158 HIS A O 1
ATOM 1340 N N . ASP A 1 159 ? 2.092 13.597 -19.330 1.00 49.19 159 ASP A N 1
ATOM 1341 C CA . ASP A 1 159 ? 0.999 14.292 -18.620 1.00 49.19 159 ASP A CA 1
ATOM 1342 C C . ASP A 1 159 ? 0.267 13.435 -17.569 1.00 49.19 159 ASP A C 1
ATOM 1344 O O . ASP A 1 159 ? -0.417 13.966 -16.698 1.00 49.19 159 ASP A O 1
ATOM 1348 N N . ILE A 1 160 ? 0.419 12.107 -17.604 1.00 53.97 160 ILE A N 1
ATOM 1349 C CA . ILE A 1 160 ? -0.397 11.180 -16.794 1.00 53.97 160 ILE A CA 1
ATOM 1350 C C . ILE A 1 160 ? 0.191 10.921 -15.393 1.00 53.97 160 ILE A C 1
ATOM 1352 O O . ILE A 1 160 ? -0.545 10.648 -14.447 1.00 53.97 160 ILE A O 1
ATOM 1356 N N . TYR A 1 161 ? 1.511 11.017 -15.217 1.00 51.09 161 TYR A N 1
ATOM 1357 C CA . TYR A 1 161 ? 2.190 10.484 -14.022 1.00 51.09 161 TYR A CA 1
ATOM 1358 C C . TYR A 1 161 ? 2.470 11.508 -12.908 1.00 51.09 161 TYR A C 1
ATOM 1360 O O . TYR A 1 161 ? 3.304 11.253 -12.040 1.00 51.09 161 TYR A O 1
ATOM 1368 N N . ASN A 1 162 ? 1.780 12.652 -12.923 1.00 46.62 162 ASN A N 1
ATOM 1369 C CA . ASN A 1 162 ? 1.891 13.710 -11.907 1.00 46.62 162 ASN A CA 1
ATOM 1370 C C . ASN A 1 162 ? 0.650 13.825 -10.986 1.00 46.62 162 ASN A C 1
ATOM 1372 O O . ASN A 1 162 ? 0.510 14.831 -10.291 1.00 46.62 162 ASN A O 1
ATOM 1376 N N . MET A 1 163 ? -0.235 12.816 -10.974 1.00 45.62 163 MET A N 1
ATOM 1377 C CA . MET A 1 163 ? -1.374 12.676 -10.039 1.00 45.62 163 MET A CA 1
ATOM 1378 C C . MET A 1 163 ? -1.004 11.920 -8.752 1.00 45.62 163 MET A C 1
ATOM 1380 O O . MET A 1 163 ? -1.459 12.348 -7.671 1.00 45.62 163 MET A O 1
#

InterPro domains:
  IPR008780 Plasmodium vivax Vir [PF05795] (16-150)

Radius of gyration: 15.75 Å; chains: 1; bounding box: 41×34×46 Å

pLDDT: mean 78.27, std 17.43, range [28.69, 96.44]

Organism: NCBI:txid1035515

Sequence (163 aa):
MKHINYYTFKKNPHIEKFYDEFNHGCEPVHGVSQYCSEILEEVSTNSDVKELYYKIESIKTKNDFGTNEVISSLNNYSTKGCTYLKYWLYDQIITYGFNETETEDLFNLWEKMLQNNFKLIIGQNLTCKFHILKLEDIKKIKLLFDYLLNDNFEKNEHDIYNM